Protein AF-A0A9E5QBR3-F1 (afdb_monomer_lite)

Sequence (47 aa):
KGILEYCEEELVSIDFKGNPASSIFDAPSTMVIGGNMVKVLAWYDNE

pLDDT: mean 96.14, std 4.92, range [66.44, 98.38]

Radius of gyration: 11.61 Å; chains: 1; bounding box: 30×18×27 Å

Structure (mmCIF, N/CA/C/O backbone):
data_AF-A0A9E5QBR3-F1
#
_entry.id   AF-A0A9E5QBR3-F1
#
loop_
_atom_site.group_PDB
_atom_site.id
_atom_site.type_symbol
_atom_site.label_atom_id
_atom_site.label_alt_id
_atom_site.label_comp_id
_atom_site.label_asym_id
_atom_site.label_entity_id
_atom_site.label_seq_id
_atom_site.pdbx_PDB_ins_code
_atom_site.Cartn_x
_atom_site.Cartn_y
_atom_site.Cartn_z
_atom_site.occupancy
_atom_site.B_iso_or_equiv
_atom_site.auth_seq_id
_atom_site.auth_comp_id
_atom_site.auth_asym_id
_atom_site.auth_atom_id
_atom_site.pdbx_PDB_model_num
ATOM 1 N N . LYS A 1 1 ? -2.444 -11.372 -10.316 1.00 66.44 1 LYS A N 1
ATOM 2 C CA . LYS A 1 1 ? -1.129 -11.348 -9.627 1.00 66.44 1 LYS A CA 1
ATOM 3 C C . LYS A 1 1 ? -0.227 -10.406 -10.423 1.00 66.44 1 LYS A C 1
ATOM 5 O O . LYS A 1 1 ? -0.297 -10.504 -11.642 1.00 66.44 1 LYS A O 1
ATOM 10 N N . GLY A 1 2 ? 0.498 -9.483 -9.780 1.00 85.94 2 GLY A N 1
ATOM 11 C CA . GLY A 1 2 ? 1.299 -8.446 -10.461 1.00 85.94 2 GLY A CA 1
ATOM 12 C C . GLY A 1 2 ? 0.541 -7.171 -10.872 1.00 85.94 2 GLY A C 1
ATOM 13 O O . GLY A 1 2 ? 1.033 -6.421 -11.696 1.00 85.94 2 GLY A O 1
ATOM 14 N N . ILE A 1 3 ? -0.668 -6.944 -10.341 1.00 94.06 3 ILE A N 1
ATOM 15 C CA . ILE A 1 3 ? -1.421 -5.683 -10.528 1.00 94.06 3 ILE A CA 1
ATOM 16 C C . ILE A 1 3 ? -1.688 -5.070 -9.153 1.00 94.06 3 ILE A C 1
ATOM 18 O O . ILE A 1 3 ? -1.313 -3.936 -8.897 1.00 94.06 3 ILE A O 1
ATOM 22 N N . LEU A 1 4 ? -2.294 -5.861 -8.263 1.00 97.00 4 LEU A N 1
ATOM 23 C CA . LEU A 1 4 ? -2.456 -5.552 -6.848 1.00 97.00 4 LEU A CA 1
ATOM 24 C C . LEU A 1 4 ? -1.631 -6.542 -6.023 1.00 97.00 4 LEU A C 1
ATOM 26 O O . LEU A 1 4 ? -1.770 -7.760 -6.201 1.00 97.00 4 LEU A O 1
ATOM 30 N N . GLU A 1 5 ? -0.796 -6.007 -5.143 1.00 97.75 5 GLU A N 1
ATOM 31 C CA . GLU A 1 5 ? -0.001 -6.740 -4.159 1.00 97.75 5 GLU A CA 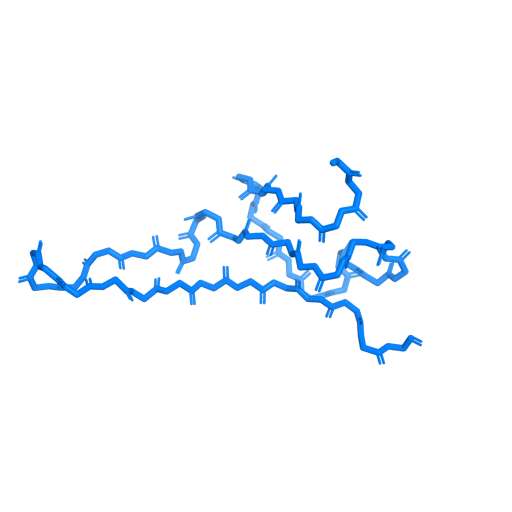1
ATOM 32 C C . GLU A 1 5 ? -0.439 -6.384 -2.735 1.00 97.75 5 GLU A C 1
ATOM 34 O O . GLU A 1 5 ? -1.190 -5.433 -2.519 1.00 97.75 5 GLU A O 1
ATOM 39 N N . TYR A 1 6 ? -0.017 -7.191 -1.767 1.00 97.19 6 TYR A N 1
ATOM 40 C CA . TYR A 1 6 ? -0.387 -7.074 -0.361 1.00 97.19 6 TYR A CA 1
ATOM 41 C C . TYR A 1 6 ? 0.877 -7.209 0.488 1.00 97.19 6 TYR A C 1
ATOM 43 O O . TYR A 1 6 ? 1.648 -8.147 0.276 1.00 97.19 6 TYR A O 1
ATOM 51 N N . CYS A 1 7 ? 1.084 -6.271 1.408 1.00 97.25 7 CYS A N 1
ATOM 52 C CA . CYS A 1 7 ? 2.278 -6.158 2.236 1.00 97.25 7 CYS A CA 1
ATOM 53 C C . CYS A 1 7 ? 1.902 -6.147 3.723 1.00 97.25 7 CYS A C 1
ATOM 55 O O . CYS A 1 7 ? 1.066 -5.349 4.148 1.00 97.25 7 CYS A O 1
ATOM 57 N N . GLU A 1 8 ? 2.545 -7.020 4.502 1.00 97.94 8 GLU A N 1
ATOM 58 C CA . GLU A 1 8 ? 2.437 -7.074 5.974 1.00 97.94 8 GLU A CA 1
ATOM 59 C C . GLU A 1 8 ? 3.704 -6.567 6.675 1.00 97.94 8 GLU A C 1
ATOM 61 O O . GLU A 1 8 ? 3.765 -6.533 7.900 1.00 97.94 8 GLU A O 1
ATOM 66 N N . GLU A 1 9 ? 4.725 -6.194 5.903 1.00 97.62 9 GLU A N 1
ATOM 67 C CA . GLU A 1 9 ? 5.992 -5.679 6.413 1.00 97.62 9 GLU A CA 1
ATOM 68 C C . GLU A 1 9 ? 5.897 -4.169 6.686 1.00 97.62 9 GLU A C 1
ATOM 70 O O . GLU A 1 9 ? 5.236 -3.432 5.954 1.00 97.62 9 GLU A O 1
ATOM 75 N N . GLU A 1 10 ? 6.586 -3.708 7.732 1.00 96.62 10 GLU A N 1
ATOM 76 C CA . GLU A 1 10 ? 6.699 -2.293 8.117 1.00 96.62 10 GLU A CA 1
ATOM 77 C C . GLU A 1 10 ? 7.701 -1.574 7.194 1.00 96.62 10 GLU A C 1
ATOM 79 O O . GLU A 1 10 ? 8.861 -1.356 7.556 1.00 96.62 10 GLU A O 1
ATOM 84 N N . LEU A 1 11 ? 7.266 -1.265 5.971 1.00 96.94 11 LEU A N 1
ATOM 85 C CA . LEU A 1 11 ? 8.083 -0.650 4.920 1.00 96.94 11 LEU A CA 1
ATOM 86 C C . LEU A 1 11 ? 7.801 0.847 4.751 1.00 96.94 11 LEU A C 1
ATOM 88 O O . LEU A 1 11 ? 6.790 1.386 5.207 1.00 96.94 11 LEU A O 1
ATOM 92 N N . VAL A 1 12 ? 8.702 1.527 4.049 1.00 97.56 12 VAL A N 1
ATOM 93 C CA . VAL A 1 12 ? 8.585 2.943 3.685 1.00 97.56 12 VAL A CA 1
ATOM 94 C C . VAL A 1 12 ? 8.717 3.133 2.170 1.00 97.56 12 VAL A C 1
ATOM 96 O O . VAL A 1 12 ? 9.010 2.208 1.421 1.00 97.56 12 VAL A O 1
ATOM 99 N N . SER A 1 13 ? 8.502 4.358 1.685 1.00 96.56 13 SER A N 1
ATOM 100 C CA . SER A 1 13 ? 8.366 4.643 0.247 1.00 96.56 13 SER A CA 1
ATOM 101 C C . SER A 1 13 ? 9.512 4.130 -0.634 1.00 96.56 13 SER A C 1
ATOM 103 O O . SER A 1 13 ? 9.261 3.662 -1.741 1.00 96.56 13 SER A O 1
ATOM 105 N N . ILE A 1 14 ? 10.764 4.210 -0.168 1.00 97.12 14 ILE A N 1
ATOM 106 C CA . ILE A 1 14 ? 11.935 3.812 -0.965 1.00 97.12 14 ILE A CA 1
ATOM 107 C C . ILE A 1 14 ? 11.992 2.301 -1.222 1.00 97.12 14 ILE A C 1
ATOM 109 O O . ILE A 1 14 ? 12.573 1.887 -2.224 1.00 97.12 14 ILE A O 1
ATOM 113 N N . ASP A 1 15 ? 11.350 1.497 -0.373 1.00 97.88 15 ASP A N 1
ATOM 114 C CA . ASP A 1 15 ? 11.328 0.038 -0.495 1.00 97.88 15 ASP A CA 1
ATOM 115 C C . ASP A 1 15 ? 10.488 -0.428 -1.697 1.00 97.88 15 ASP A C 1
ATOM 117 O O . ASP A 1 15 ? 10.677 -1.534 -2.201 1.00 97.88 15 ASP A O 1
ATOM 121 N N . PHE A 1 16 ? 9.598 0.432 -2.205 1.00 96.50 16 PHE A N 1
ATOM 122 C CA . PHE A 1 16 ? 8.728 0.142 -3.349 1.00 96.50 16 PHE A CA 1
ATOM 123 C C . PHE A 1 16 ? 9.245 0.693 -4.682 1.00 96.50 16 PHE A C 1
ATOM 125 O O . PHE A 1 16 ? 8.595 0.505 -5.711 1.00 96.50 16 PHE A O 1
ATOM 132 N N . LYS A 1 17 ? 10.410 1.350 -4.697 1.00 97.62 17 LYS A N 1
ATOM 133 C CA . LYS A 1 17 ? 10.987 1.897 -5.928 1.00 97.62 17 LYS A CA 1
ATOM 134 C C . LYS A 1 17 ? 11.280 0.785 -6.944 1.00 97.62 17 LYS A C 1
ATOM 136 O O . LYS A 1 17 ? 11.993 -0.172 -6.644 1.00 97.62 17 LYS A O 1
ATOM 141 N N . GLY A 1 18 ? 10.789 0.945 -8.168 1.00 96.06 18 GLY A N 1
ATOM 142 C CA . GLY A 1 18 ? 10.903 -0.020 -9.258 1.00 96.06 18 GLY A CA 1
ATOM 143 C C . GLY A 1 18 ? 9.996 -1.243 -9.109 1.00 96.06 18 GLY A C 1
ATOM 144 O O . GLY A 1 18 ? 10.151 -2.202 -9.871 1.00 96.06 18 GLY A O 1
ATOM 145 N N . ASN A 1 19 ? 9.071 -1.248 -8.142 1.00 95.94 19 ASN A N 1
ATOM 146 C CA . ASN A 1 19 ? 8.089 -2.318 -8.027 1.00 95.94 19 ASN A CA 1
ATOM 147 C C . ASN A 1 19 ? 7.085 -2.219 -9.200 1.00 95.94 19 ASN A C 1
ATOM 149 O O . ASN A 1 19 ? 6.483 -1.166 -9.397 1.00 95.94 19 ASN A O 1
ATOM 153 N N . PRO A 1 20 ? 6.880 -3.298 -9.983 1.00 96.06 20 PRO A N 1
ATOM 154 C CA . PRO A 1 20 ? 6.018 -3.269 -11.166 1.00 96.06 20 PRO A CA 1
ATOM 155 C C . PRO A 1 20 ? 4.512 -3.329 -10.855 1.00 96.06 20 PRO A C 1
ATOM 157 O O . PRO A 1 20 ? 3.697 -3.250 -11.778 1.00 96.06 20 PRO A O 1
ATOM 160 N N . ALA A 1 21 ? 4.115 -3.542 -9.599 1.00 97.50 21 ALA A N 1
ATOM 161 C CA . ALA A 1 21 ? 2.713 -3.600 -9.215 1.00 97.50 21 ALA A CA 1
ATOM 162 C C . ALA A 1 21 ? 2.059 -2.216 -9.304 1.00 97.50 21 ALA A C 1
ATOM 164 O O . ALA A 1 21 ? 2.584 -1.221 -8.817 1.00 97.50 21 ALA A O 1
ATOM 165 N N . SER A 1 22 ? 0.851 -2.162 -9.865 1.00 97.50 22 SER A N 1
ATOM 166 C CA . SER A 1 22 ? 0.079 -0.917 -9.969 1.00 97.50 22 SER A CA 1
ATOM 167 C C . SER A 1 22 ? -0.392 -0.384 -8.613 1.00 97.50 22 SER A C 1
ATOM 169 O O . SER A 1 22 ? -0.742 0.786 -8.501 1.00 97.50 22 SER A O 1
ATOM 171 N N . SER A 1 23 ? -0.477 -1.251 -7.603 1.00 97.62 23 SER A N 1
ATOM 172 C CA . SER A 1 23 ? -0.842 -0.895 -6.236 1.00 97.62 23 SER A CA 1
ATOM 173 C C . SER A 1 23 ? -0.364 -1.981 -5.276 1.00 97.62 23 SER A C 1
ATOM 175 O O . SER A 1 23 ? -0.549 -3.169 -5.539 1.00 97.62 23 SER A O 1
ATOM 177 N N . ILE A 1 24 ? 0.171 -1.586 -4.126 1.00 98.19 24 ILE A N 1
ATOM 178 C CA . ILE A 1 24 ? 0.583 -2.483 -3.041 1.00 98.19 24 ILE A CA 1
ATOM 179 C C . ILE A 1 24 ? -0.163 -2.063 -1.779 1.00 98.19 24 ILE A C 1
ATOM 181 O O . ILE A 1 24 ? 0.078 -0.984 -1.247 1.00 98.19 24 ILE A O 1
ATOM 185 N N . PHE A 1 25 ? -1.105 -2.881 -1.323 1.00 98.25 25 PHE A N 1
ATOM 186 C CA . PHE A 1 25 ? -1.868 -2.627 -0.104 1.00 98.25 25 PHE A CA 1
ATOM 187 C C . PHE A 1 25 ? -0.968 -2.759 1.129 1.00 98.25 25 PHE A C 1
ATOM 189 O O . PHE A 1 25 ? -0.350 -3.803 1.331 1.00 98.25 25 PHE A O 1
ATOM 196 N N . ASP A 1 26 ? -0.935 -1.717 1.953 1.00 98.38 26 ASP A N 1
ATOM 197 C CA . ASP A 1 26 ? -0.192 -1.663 3.210 1.00 98.38 26 ASP A CA 1
ATOM 198 C C . ASP A 1 26 ? -1.137 -2.047 4.356 1.00 98.38 26 ASP A C 1
ATOM 200 O O . ASP A 1 26 ? -2.017 -1.269 4.757 1.00 98.38 26 ASP A O 1
ATOM 204 N N . ALA A 1 27 ? -1.006 -3.289 4.829 1.00 98.12 27 ALA A N 1
ATOM 205 C CA . ALA A 1 27 ? -1.847 -3.817 5.893 1.00 98.12 27 ALA A CA 1
ATOM 206 C C . ALA A 1 27 ? -1.571 -3.157 7.256 1.00 98.12 27 ALA A C 1
ATOM 208 O O . ALA A 1 27 ? -2.553 -2.762 7.892 1.00 98.12 27 ALA A O 1
ATOM 209 N N . PRO A 1 28 ? -0.307 -2.961 7.693 1.00 97.56 28 PRO A N 1
ATOM 210 C CA . PRO A 1 28 ? -0.007 -2.278 8.955 1.00 97.56 28 PRO A CA 1
ATOM 211 C C . PRO A 1 28 ? -0.578 -0.856 9.051 1.00 97.56 28 PRO A C 1
ATOM 213 O O . PRO A 1 28 ? -1.055 -0.443 10.111 1.00 97.56 28 PRO A O 1
ATOM 216 N N . SER A 1 29 ? -0.598 -0.117 7.938 1.00 97.06 29 SER A N 1
ATOM 217 C CA . SER A 1 29 ? -1.108 1.261 7.891 1.00 97.06 29 SER A CA 1
ATOM 218 C C . SER A 1 29 ? -2.621 1.375 7.640 1.00 97.06 29 SER A 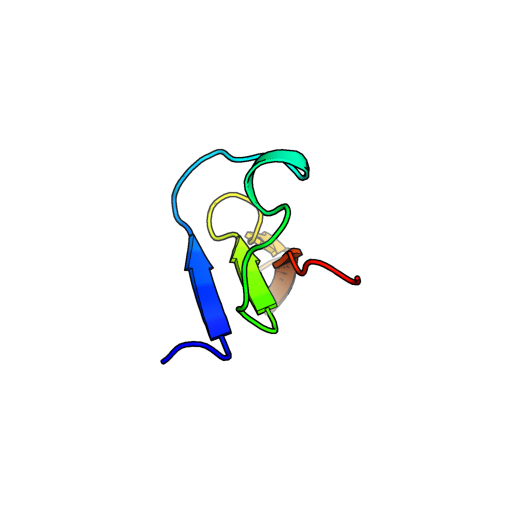C 1
ATOM 220 O O . SER A 1 29 ? -3.176 2.483 7.704 1.00 97.06 29 SER A O 1
ATOM 222 N N . THR A 1 30 ? -3.304 0.265 7.344 1.00 97.00 30 THR A N 1
ATOM 223 C CA . THR A 1 30 ? -4.751 0.228 7.086 1.00 97.00 30 THR A CA 1
ATOM 224 C C . THR A 1 30 ? -5.531 -0.051 8.370 1.00 97.00 30 THR A C 1
ATOM 226 O O . THR A 1 30 ? -5.250 -1.001 9.093 1.00 97.00 30 THR A O 1
ATOM 229 N N . MET A 1 31 ? -6.560 0.753 8.665 1.00 97.69 31 MET A N 1
ATOM 230 C CA . MET A 1 31 ? -7.296 0.642 9.933 1.00 97.69 31 MET A CA 1
ATOM 231 C C . MET A 1 31 ? -8.789 0.960 9.829 1.00 97.69 31 MET A C 1
ATOM 233 O O . MET A 1 31 ? -9.230 1.755 8.994 1.00 97.69 31 MET A O 1
ATOM 237 N N . VAL A 1 32 ? -9.563 0.369 10.744 1.00 97.81 32 VAL A N 1
ATOM 238 C CA . VAL A 1 32 ? -10.979 0.687 10.957 1.00 97.81 32 VAL A CA 1
ATOM 239 C C . VAL A 1 32 ? -11.097 1.854 11.934 1.00 97.81 32 VAL A C 1
ATOM 241 O O . VAL A 1 32 ? -10.596 1.805 13.055 1.00 97.81 32 VAL A O 1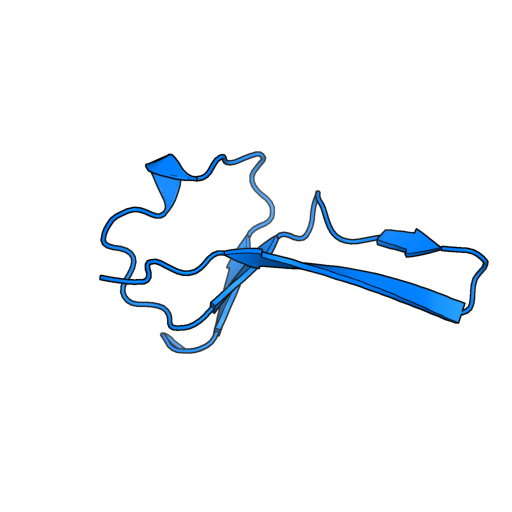
ATOM 244 N N . ILE A 1 33 ? -11.810 2.895 11.522 1.00 97.69 33 ILE A N 1
ATOM 245 C CA . ILE A 1 33 ? -12.130 4.081 12.309 1.00 97.69 33 ILE A CA 1
ATOM 246 C C . ILE A 1 33 ? -13.624 4.029 12.643 1.00 97.69 33 ILE A C 1
ATOM 248 O O . ILE A 1 33 ? -14.466 3.872 11.762 1.00 97.69 33 ILE A O 1
ATOM 252 N N . GLY A 1 34 ? -13.978 4.142 13.925 1.00 95.56 34 GLY A N 1
ATOM 253 C CA . GLY A 1 34 ? -15.384 4.257 14.344 1.00 95.56 34 GLY A CA 1
ATOM 254 C C . GLY A 1 34 ? -16.274 3.048 14.008 1.00 95.56 34 GLY A C 1
ATOM 255 O O . GLY A 1 34 ? -17.490 3.186 13.950 1.00 95.56 34 GLY A O 1
ATOM 256 N N . GLY A 1 35 ? -15.688 1.871 13.769 1.00 96.06 35 GLY A N 1
ATOM 257 C CA . GLY A 1 35 ? -16.395 0.603 13.554 1.00 96.06 35 GLY A CA 1
ATOM 258 C C . GLY A 1 35 ? -16.876 0.334 12.123 1.00 96.06 35 GLY A C 1
ATOM 259 O O . GLY A 1 35 ? -16.949 -0.831 11.743 1.00 96.06 35 GLY A O 1
ATOM 260 N N . ASN A 1 36 ? -17.169 1.364 11.319 1.00 96.94 36 ASN A N 1
ATOM 261 C CA . ASN A 1 36 ? -17.682 1.194 9.948 1.00 96.94 36 ASN A CA 1
ATOM 262 C C . ASN A 1 36 ? -16.979 2.036 8.866 1.00 96.94 36 ASN A C 1
ATOM 264 O O . ASN A 1 36 ? -17.371 1.963 7.702 1.00 96.94 36 ASN A O 1
ATOM 268 N N . MET A 1 37 ? -15.953 2.816 9.213 1.00 97.81 37 MET A N 1
ATOM 269 C CA . MET A 1 37 ? -15.117 3.531 8.248 1.00 97.81 37 MET A CA 1
ATOM 270 C C . MET A 1 37 ? -13.755 2.852 8.154 1.00 97.81 37 MET A C 1
ATOM 272 O O . MET A 1 37 ? -13.171 2.504 9.173 1.00 97.81 37 MET A O 1
ATOM 276 N N . VAL A 1 38 ? -13.223 2.683 6.945 1.00 98.06 38 VAL A N 1
ATOM 277 C CA . VAL A 1 38 ? -11.896 2.091 6.737 1.00 98.06 38 VAL A CA 1
ATOM 278 C C . VAL A 1 38 ? -10.994 3.118 6.069 1.00 98.06 38 VAL A C 1
ATOM 280 O O . VAL A 1 38 ? -11.327 3.638 5.004 1.00 98.06 38 VAL A O 1
ATOM 283 N N . LYS A 1 39 ? -9.849 3.406 6.691 1.00 98.12 39 LYS A N 1
ATOM 284 C CA . LYS A 1 39 ? -8.748 4.132 6.056 1.00 98.12 39 LYS A CA 1
ATOM 285 C C . LYS A 1 39 ? -7.806 3.099 5.454 1.00 98.12 39 LYS A C 1
ATOM 2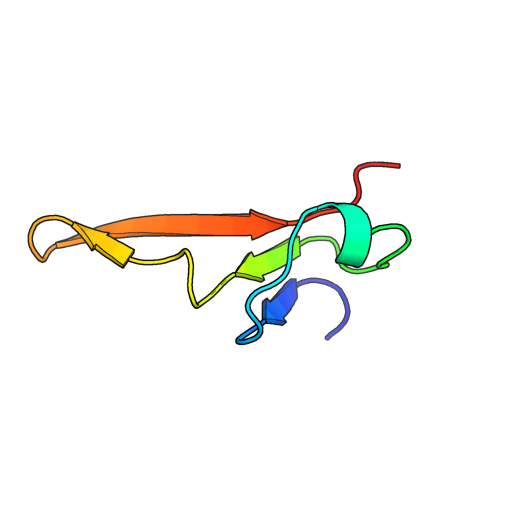87 O O . LYS A 1 39 ? -7.151 2.384 6.203 1.00 98.12 39 LYS A O 1
ATOM 292 N N . VAL A 1 40 ? -7.7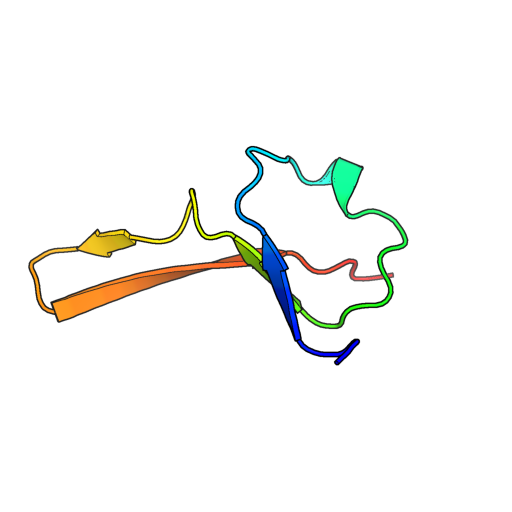43 3.052 4.129 1.00 98.00 40 VAL A N 1
ATOM 293 C CA . VAL A 1 40 ? -6.839 2.176 3.376 1.00 98.00 40 VAL A CA 1
ATOM 294 C C . VAL A 1 40 ? -5.604 2.960 2.950 1.00 98.00 40 VAL A C 1
ATOM 296 O O . VAL A 1 40 ? -5.731 4.107 2.513 1.00 98.00 40 VAL A O 1
ATOM 299 N N . LEU A 1 41 ? -4.432 2.337 3.057 1.00 98.25 41 LEU A N 1
ATOM 300 C CA . LEU A 1 41 ? -3.192 2.843 2.476 1.00 98.25 41 LEU A CA 1
ATOM 301 C C . LEU A 1 41 ? -2.678 1.860 1.422 1.00 98.25 41 LEU A C 1
ATOM 303 O O . LEU A 1 41 ? -2.697 0.647 1.622 1.00 98.25 41 LEU A O 1
ATOM 307 N N . ALA A 1 42 ? -2.240 2.396 0.286 1.00 98.00 42 ALA A N 1
ATOM 308 C CA . ALA A 1 42 ? -1.563 1.622 -0.738 1.00 98.00 42 ALA A CA 1
ATOM 309 C C . ALA A 1 42 ? -0.430 2.432 -1.371 1.00 98.00 42 ALA A C 1
ATOM 311 O O . ALA A 1 42 ? -0.571 3.636 -1.599 1.00 98.00 42 ALA A O 1
ATOM 312 N N . TRP A 1 43 ? 0.670 1.748 -1.661 1.00 98.19 43 TRP A N 1
ATOM 313 C CA . TRP A 1 43 ? 1.841 2.280 -2.346 1.00 98.19 43 TRP A CA 1
ATOM 314 C C . TRP A 1 43 ? 1.765 1.997 -3.844 1.00 98.19 43 TRP A C 1
ATOM 316 O O . TRP A 1 43 ? 1.147 1.022 -4.272 1.00 98.19 43 TRP A O 1
ATOM 326 N N . TYR A 1 44 ? 2.405 2.843 -4.638 1.00 97.69 44 TYR A N 1
ATOM 327 C CA . TYR A 1 44 ? 2.675 2.608 -6.051 1.00 97.69 44 TYR A CA 1
ATOM 328 C C . TYR A 1 44 ? 3.932 3.390 -6.421 1.00 97.69 44 TYR A C 1
ATOM 330 O O . TYR A 1 44 ? 4.143 4.489 -5.899 1.00 97.69 44 TYR A O 1
ATOM 338 N N . ASP A 1 45 ? 4.759 2.822 -7.295 1.00 97.31 45 ASP A N 1
ATOM 339 C CA . ASP A 1 45 ? 5.740 3.626 -8.013 1.00 97.31 45 ASP A CA 1
ATOM 340 C C . ASP A 1 45 ? 5.011 4.337 -9.159 1.00 97.31 45 ASP A C 1
ATOM 342 O O . ASP A 1 45 ? 4.203 3.735 -9.869 1.00 97.31 45 ASP A O 1
ATOM 346 N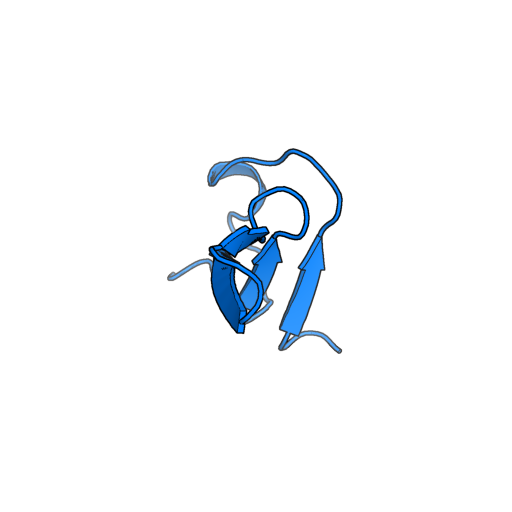 N . ASN A 1 46 ? 5.209 5.645 -9.270 1.00 93.62 46 ASN A N 1
ATOM 347 C CA . ASN A 1 46 ? 4.522 6.487 -10.244 1.00 93.62 46 ASN A CA 1
ATOM 348 C C . ASN A 1 46 ? 5.363 6.758 -11.500 1.00 93.62 46 ASN A C 1
ATOM 350 O O . ASN A 1 46 ? 4.887 7.481 -12.381 1.00 93.62 46 ASN A O 1
ATOM 354 N N . GLU A 1 47 ? 6.615 6.298 -11.530 1.00 88.75 47 GLU A N 1
ATOM 355 C CA . GLU A 1 47 ? 7.492 6.312 -12.710 1.00 88.75 47 GLU A CA 1
ATOM 356 C C . GLU A 1 47 ? 7.268 5.067 -13.581 1.00 88.75 47 GLU A C 1
ATOM 358 O O . GLU A 1 47 ? 7.246 5.236 -14.824 1.00 88.75 47 GLU A O 1
#

Foldseek 3Di:
DQAEAEDADPDDQVVCPPRSHVKYWHPVPWDDDPNPDIDTDIHDDPD

Secondary structure (DSSP, 8-state):
--SEEEE-S---GGGGTT---SEEEEEEEEEEETTTEEEEEEE----